Protein AF-A0A8S3XGG9-F1 (afdb_monomer_lite)

Structure (mmCIF, N/CA/C/O backbone):
data_AF-A0A8S3XGG9-F1
#
_entry.id   AF-A0A8S3XGG9-F1
#
loop_
_atom_site.group_PDB
_atom_site.id
_atom_site.type_symbol
_atom_site.label_atom_id
_atom_site.label_alt_id
_atom_site.label_comp_id
_atom_site.label_asym_id
_atom_site.label_entity_id
_atom_site.label_seq_id
_atom_site.pdbx_PDB_ins_code
_atom_site.Cartn_x
_atom_site.Cartn_y
_atom_site.Cartn_z
_atom_site.occupancy
_atom_site.B_iso_or_equiv
_atom_site.auth_seq_id
_atom_site.auth_comp_id
_atom_site.auth_asym_id
_atom_site.auth_atom_id
_atom_site.pdbx_PDB_model_num
ATOM 1 N N . MET A 1 1 ? -15.397 15.079 11.207 1.00 48.12 1 MET A N 1
ATOM 2 C CA . MET A 1 1 ? -15.184 15.446 9.792 1.00 48.12 1 MET A CA 1
ATOM 3 C C . MET A 1 1 ? -15.101 14.182 8.925 1.00 48.12 1 MET A C 1
ATOM 5 O O . MET A 1 1 ? -14.085 13.949 8.301 1.00 48.12 1 MET A O 1
ATOM 9 N N . VAL A 1 2 ? -16.175 13.371 8.927 1.00 51.50 2 VAL A N 1
ATOM 10 C CA . VAL A 1 2 ? -16.544 12.325 7.936 1.00 51.50 2 VAL A CA 1
ATOM 11 C C . VAL A 1 2 ? -18.086 12.237 7.963 1.00 51.50 2 VAL A C 1
ATOM 13 O O . VAL A 1 2 ? -18.676 11.216 8.290 1.00 51.50 2 VAL A O 1
ATOM 16 N N . LYS A 1 3 ? -18.759 13.389 7.817 1.00 55.34 3 LYS A N 1
ATO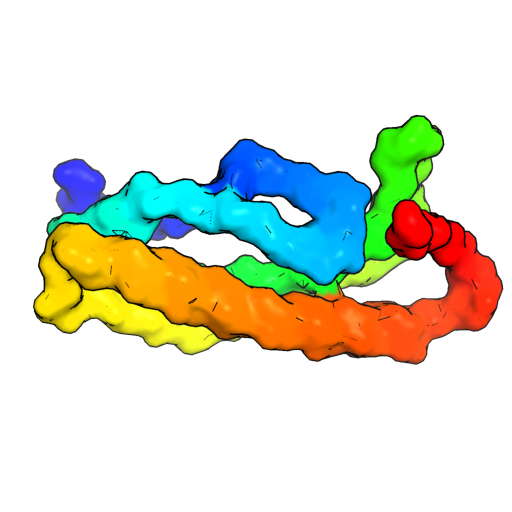M 17 C CA . LYS A 1 3 ? -20.236 13.493 7.879 1.00 55.34 3 LYS A CA 1
ATOM 18 C C . LYS A 1 3 ? -20.890 13.291 6.508 1.00 55.34 3 LYS A C 1
ATOM 20 O O . LYS A 1 3 ? -22.079 13.021 6.423 1.00 55.34 3 LYS A O 1
ATOM 25 N N . GLU A 1 4 ? -20.087 13.366 5.457 1.00 64.38 4 GLU A N 1
ATOM 26 C CA . GLU A 1 4 ? -20.447 13.057 4.082 1.00 64.38 4 GLU A CA 1
ATOM 27 C C . GLU A 1 4 ? -19.690 11.779 3.712 1.00 64.38 4 GLU A C 1
ATOM 29 O O . GLU A 1 4 ? -18.582 11.567 4.207 1.00 64.38 4 GLU A O 1
ATOM 34 N N . LYS A 1 5 ? -20.288 10.888 2.909 1.00 72.50 5 LYS A N 1
ATOM 35 C CA . LYS A 1 5 ? -19.716 9.590 2.487 1.00 72.50 5 LYS A CA 1
ATOM 36 C C . LYS A 1 5 ? -18.521 9.769 1.527 1.00 72.50 5 LYS A C 1
ATOM 38 O O . LYS A 1 5 ? -18.469 9.171 0.452 1.00 72.50 5 LYS A O 1
ATOM 43 N N . THR A 1 6 ? -17.588 10.634 1.894 1.00 83.50 6 THR A N 1
ATOM 44 C CA . THR A 1 6 ? -16.434 11.057 1.118 1.00 83.50 6 THR A CA 1
ATOM 45 C C . THR A 1 6 ? -15.431 9.921 1.043 1.00 83.50 6 THR A C 1
ATOM 47 O O . THR A 1 6 ? -14.992 9.383 2.059 1.00 83.50 6 THR A O 1
ATOM 50 N N . LYS A 1 7 ? -15.054 9.561 -0.183 1.00 85.00 7 LYS A N 1
ATOM 51 C CA . LYS A 1 7 ? -13.986 8.599 -0.450 1.00 85.00 7 LYS A CA 1
ATOM 52 C C . LYS A 1 7 ? -12.671 9.366 -0.505 1.00 85.00 7 LYS A C 1
ATOM 54 O O . LYS A 1 7 ? -12.550 10.309 -1.281 1.00 85.00 7 LYS A O 1
ATOM 59 N N . ILE A 1 8 ? -11.710 8.979 0.325 1.00 90.00 8 ILE A N 1
ATOM 60 C CA . ILE A 1 8 ? -10.406 9.640 0.410 1.00 90.00 8 ILE A CA 1
ATOM 61 C C . ILE A 1 8 ? -9.360 8.727 -0.224 1.00 90.00 8 ILE A C 1
ATOM 63 O O . ILE A 1 8 ? -9.297 7.542 0.098 1.00 90.00 8 ILE A O 1
ATOM 67 N N . TRP A 1 9 ? -8.532 9.291 -1.101 1.00 92.56 9 TRP A N 1
ATOM 68 C CA . TRP A 1 9 ? -7.348 8.629 -1.642 1.00 92.56 9 TRP A CA 1
ATOM 69 C C . TRP A 1 9 ? -6.096 9.246 -1.026 1.00 92.56 9 TRP A C 1
ATOM 71 O O . TRP A 1 9 ? -5.939 10.467 -1.044 1.00 92.56 9 TRP A O 1
ATOM 81 N N . VAL A 1 10 ? -5.201 8.421 -0.482 1.00 93.62 10 VAL A N 1
ATOM 82 C CA . VAL A 1 10 ? -3.968 8.894 0.161 1.00 93.62 10 VAL A CA 1
ATOM 83 C C . VAL A 1 10 ? -2.777 8.081 -0.322 1.00 93.62 10 VAL A C 1
ATOM 85 O O . VAL A 1 10 ? -2.840 6.858 -0.379 1.00 93.62 10 VAL A O 1
ATOM 88 N N . PHE A 1 11 ? -1.669 8.766 -0.604 1.00 93.44 11 PHE A N 1
ATOM 89 C CA . PHE A 1 11 ? -0.360 8.144 -0.792 1.00 93.44 11 PHE A CA 1
ATOM 90 C C . PHE A 1 11 ? 0.413 8.223 0.530 1.00 93.44 11 PHE A C 1
ATOM 92 O O . PHE A 1 11 ? 0.934 9.293 0.861 1.00 93.44 11 PHE A O 1
ATOM 99 N N . PRO A 1 12 ? 0.474 7.134 1.319 1.00 92.44 12 PRO A N 1
ATOM 100 C CA . PRO A 1 12 ? 0.987 7.191 2.687 1.00 92.44 12 PRO A CA 1
ATOM 101 C C . PRO A 1 12 ? 2.492 7.483 2.766 1.00 92.44 12 PRO A C 1
ATOM 103 O O . PRO A 1 12 ? 2.951 7.959 3.797 1.00 92.44 12 PRO A O 1
ATOM 106 N N . GLU A 1 13 ? 3.260 7.283 1.693 1.00 87.56 13 GLU A N 1
ATOM 107 C CA . GLU A 1 13 ? 4.678 7.678 1.614 1.00 87.56 13 GLU A CA 1
ATOM 108 C C . GLU A 1 13 ? 4.879 9.200 1.566 1.00 87.56 13 GLU A C 1
ATOM 110 O O . GLU A 1 13 ? 5.869 9.740 2.059 1.00 87.56 13 GLU A O 1
ATOM 115 N N . GLY A 1 14 ? 3.921 9.924 0.977 1.00 82.00 14 GLY A N 1
ATOM 116 C CA . GLY A 1 14 ? 3.975 11.374 0.791 1.00 82.00 14 GLY A CA 1
ATOM 117 C C . GLY A 1 14 ? 4.919 11.870 -0.312 1.00 82.00 14 GLY A C 1
ATOM 118 O O . GLY A 1 14 ? 4.885 13.058 -0.624 1.00 82.00 14 GLY A O 1
ATOM 119 N N . THR A 1 15 ? 5.725 11.003 -0.921 1.00 80.00 15 THR A N 1
ATOM 120 C CA . THR A 1 15 ? 6.537 11.285 -2.114 1.00 80.00 15 THR A CA 1
ATOM 121 C C . THR A 1 15 ? 6.555 10.053 -3.021 1.00 80.00 15 THR A C 1
ATOM 123 O O . THR A 1 15 ? 6.161 8.967 -2.612 1.00 80.00 15 THR A O 1
ATOM 126 N N . ARG A 1 16 ? 6.966 10.216 -4.284 1.00 79.38 16 ARG A N 1
ATOM 127 C CA . ARG A 1 16 ? 7.189 9.075 -5.184 1.00 79.38 16 ARG A CA 1
ATOM 128 C C . ARG A 1 16 ? 8.549 8.463 -4.880 1.00 79.38 16 ARG A C 1
ATOM 130 O O . ARG A 1 16 ? 9.539 9.202 -4.887 1.00 79.38 16 ARG A O 1
ATOM 137 N N . ASN A 1 17 ? 8.619 7.144 -4.710 1.00 76.06 17 ASN A N 1
ATOM 138 C CA . ASN A 1 17 ? 9.910 6.477 -4.722 1.00 76.06 17 ASN A CA 1
ATOM 139 C C . ASN A 1 17 ? 10.528 6.546 -6.131 1.00 76.06 17 ASN A C 1
ATOM 141 O O . ASN A 1 17 ? 9.938 6.100 -7.115 1.00 76.06 17 ASN A O 1
ATOM 145 N N . LYS A 1 18 ? 11.716 7.151 -6.217 1.00 70.19 18 LYS A N 1
ATOM 146 C CA . LYS A 1 18 ? 12.499 7.288 -7.454 1.00 70.19 18 LYS A CA 1
ATOM 147 C C . LYS A 1 18 ? 13.316 6.034 -7.770 1.00 70.19 18 LYS A C 1
ATOM 149 O O . LYS A 1 18 ? 13.772 5.874 -8.898 1.00 70.19 18 LYS A O 1
ATOM 154 N N . HIS A 1 19 ? 13.482 5.156 -6.786 1.00 65.56 19 HIS A N 1
ATOM 155 C CA . HIS A 1 19 ? 14.209 3.902 -6.889 1.00 65.56 19 HIS A CA 1
ATOM 156 C C . HIS A 1 19 ? 13.197 2.751 -6.849 1.00 65.56 19 HIS A C 1
ATOM 158 O O . HIS A 1 19 ? 12.383 2.659 -5.936 1.00 65.56 19 HIS A O 1
ATOM 164 N N . CYS A 1 20 ? 13.220 1.869 -7.847 1.00 65.75 20 CYS A N 1
ATOM 165 C CA . CYS A 1 20 ? 12.274 0.753 -7.966 1.00 65.75 20 CYS A CA 1
ATOM 166 C C . CYS A 1 20 ? 12.622 -0.411 -7.012 1.00 65.75 20 CYS A C 1
ATOM 168 O O . CYS A 1 20 ? 12.750 -1.548 -7.449 1.00 65.75 20 CYS A O 1
ATOM 170 N N . THR A 1 21 ? 12.845 -0.134 -5.723 1.00 68.38 21 THR A N 1
ATOM 171 C CA . THR A 1 21 ? 13.348 -1.123 -4.751 1.00 68.38 21 THR A CA 1
ATOM 172 C C . THR A 1 21 ? 12.300 -1.550 -3.719 1.00 68.38 21 THR A C 1
ATOM 174 O O . THR A 1 21 ? 12.120 -2.740 -3.483 1.00 68.38 21 THR A O 1
ATOM 177 N N . SER A 1 22 ? 11.595 -0.608 -3.087 1.00 74.25 22 SER A N 1
ATOM 178 C CA . SER A 1 22 ? 10.639 -0.871 -1.995 1.00 74.25 22 SER A CA 1
ATOM 179 C C . SER A 1 22 ? 9.720 0.329 -1.776 1.00 74.25 22 SER A C 1
ATOM 181 O O . SER A 1 22 ? 10.065 1.438 -2.151 1.00 74.25 22 SER A O 1
ATOM 183 N N . PHE A 1 23 ? 8.599 0.164 -1.077 1.00 84.88 23 PHE A N 1
ATOM 184 C CA . PHE A 1 23 ? 7.875 1.312 -0.527 1.00 84.88 23 PHE A CA 1
ATOM 185 C C . PHE A 1 23 ? 8.713 2.055 0.531 1.00 84.88 23 PHE A C 1
ATOM 187 O O . PHE A 1 23 ? 9.391 1.422 1.360 1.00 84.88 23 PHE A O 1
ATOM 194 N N . LEU A 1 24 ? 8.635 3.386 0.526 1.00 87.00 24 LEU A N 1
ATOM 195 C CA . LEU A 1 24 ? 9.116 4.252 1.603 1.00 87.00 24 LEU A CA 1
ATOM 196 C C . LEU A 1 24 ? 8.316 3.998 2.901 1.00 87.00 24 LEU A C 1
ATOM 198 O O . LEU A 1 24 ? 7.271 3.336 2.889 1.00 87.00 24 LEU A O 1
ATOM 202 N N . PRO A 1 25 ? 8.786 4.493 4.060 1.00 90.06 25 PRO A N 1
ATOM 203 C CA . PRO A 1 25 ? 8.009 4.430 5.291 1.00 90.06 25 PRO A CA 1
ATOM 204 C C . PRO A 1 25 ? 6.654 5.136 5.148 1.00 90.06 25 PRO A C 1
ATOM 206 O O . PRO A 1 25 ? 6.558 6.237 4.607 1.00 90.06 25 PRO A O 1
ATOM 209 N N . PHE A 1 26 ? 5.597 4.506 5.660 1.00 95.12 26 PHE A N 1
ATOM 210 C CA . PHE A 1 26 ? 4.244 5.055 5.606 1.00 95.12 26 PHE A CA 1
ATOM 211 C C . PHE A 1 26 ? 4.002 6.032 6.757 1.00 95.12 26 PHE A C 1
ATOM 213 O O . PHE A 1 26 ? 4.250 5.731 7.925 1.00 95.12 26 PHE A O 1
ATOM 220 N N . LYS A 1 27 ? 3.457 7.205 6.435 1.00 94.62 27 LYS A N 1
ATOM 221 C CA . LYS A 1 27 ? 3.000 8.187 7.419 1.00 94.62 27 LYS A CA 1
ATOM 222 C C . LYS A 1 27 ? 1.711 7.698 8.085 1.00 94.62 27 LYS A C 1
ATOM 224 O O . LYS A 1 27 ? 0.750 7.329 7.415 1.00 94.62 27 LYS A O 1
ATOM 229 N N . LYS A 1 28 ? 1.655 7.796 9.417 1.00 95.19 28 LYS A N 1
ATOM 230 C CA . LYS A 1 28 ? 0.539 7.302 10.250 1.00 95.19 28 LYS A CA 1
ATOM 231 C C . LYS A 1 28 ? -0.767 8.109 10.120 1.00 95.19 28 LYS A C 1
ATOM 233 O O . LYS A 1 28 ? -1.830 7.621 10.483 1.00 95.19 28 LYS A O 1
ATOM 238 N N . GLY A 1 29 ? -0.719 9.336 9.589 1.00 94.38 29 GLY A N 1
ATOM 239 C CA . GLY A 1 29 ? -1.865 10.262 9.563 1.00 94.38 29 GLY A CA 1
ATOM 240 C C . GLY A 1 29 ? -3.123 9.709 8.879 1.00 94.38 29 GLY A C 1
ATOM 241 O O . GLY A 1 29 ? -4.220 9.852 9.410 1.00 94.38 29 GLY A O 1
ATOM 242 N N . ALA A 1 30 ? -2.972 9.020 7.745 1.00 93.56 30 ALA A N 1
ATOM 243 C CA . ALA A 1 30 ? -4.099 8.405 7.038 1.00 93.56 30 ALA A CA 1
ATOM 244 C C . ALA A 1 30 ? -4.761 7.282 7.855 1.00 93.56 30 ALA A C 1
ATOM 246 O O . ALA A 1 30 ? -5.984 7.174 7.896 1.00 93.56 30 ALA A O 1
ATOM 247 N N . PHE A 1 31 ? -3.949 6.485 8.548 1.00 96.75 31 PHE A N 1
ATOM 248 C CA . PHE A 1 31 ? -4.399 5.364 9.371 1.00 96.75 31 PHE A CA 1
ATOM 249 C C . PHE A 1 31 ? -5.088 5.841 10.653 1.00 96.75 31 PHE A C 1
ATOM 251 O O . PHE A 1 31 ? -6.128 5.298 11.017 1.00 96.75 31 PHE A O 1
ATOM 258 N N . ASN A 1 32 ? -4.588 6.923 11.264 1.00 96.50 32 ASN A N 1
ATOM 259 C CA . ASN A 1 32 ? -5.282 7.624 12.350 1.00 96.50 32 ASN A CA 1
ATOM 260 C C . ASN A 1 32 ? -6.697 8.043 11.931 1.00 96.50 32 ASN A C 1
ATOM 262 O O . ASN A 1 32 ? -7.653 7.803 12.663 1.00 96.50 32 ASN A O 1
ATOM 266 N N . MET A 1 33 ? -6.848 8.637 10.740 1.00 94.75 33 MET A N 1
ATOM 267 C CA . MET A 1 33 ? -8.165 9.037 10.234 1.00 94.75 33 MET A CA 1
ATOM 268 C C . MET A 1 33 ? -9.075 7.833 9.977 1.00 94.75 33 MET A C 1
ATOM 270 O O . MET A 1 33 ? -10.252 7.884 10.326 1.00 94.75 33 MET A O 1
ATOM 274 N N . ALA A 1 34 ? -8.542 6.753 9.398 1.00 95.25 34 ALA A N 1
ATOM 275 C CA . ALA A 1 34 ? -9.312 5.542 9.124 1.00 95.25 34 ALA A CA 1
ATOM 276 C C . ALA A 1 34 ? -9.837 4.886 10.412 1.00 95.25 34 ALA A C 1
ATOM 278 O O . ALA A 1 34 ? -11.007 4.506 10.465 1.00 95.25 34 ALA A O 1
ATOM 279 N N . ILE A 1 35 ? -9.008 4.817 11.461 1.00 96.81 35 ILE A N 1
ATOM 280 C CA . ILE A 1 35 ? -9.402 4.318 12.786 1.00 96.81 35 ILE A CA 1
ATOM 281 C C . ILE A 1 35 ? -10.397 5.271 13.453 1.00 96.81 35 ILE A C 1
ATOM 283 O O . ILE A 1 35 ? -11.450 4.827 13.900 1.00 96.81 35 ILE A O 1
ATOM 287 N N . ALA A 1 36 ? -10.140 6.581 13.473 1.00 94.31 36 ALA A N 1
ATOM 288 C CA . ALA A 1 36 ? -11.058 7.550 14.080 1.00 94.31 36 ALA A CA 1
ATOM 289 C C . ALA A 1 36 ? -12.452 7.536 13.424 1.00 94.31 36 ALA A C 1
ATOM 291 O O . ALA A 1 36 ? -13.462 7.739 14.094 1.00 94.31 36 ALA A O 1
ATOM 292 N N . ALA A 1 37 ? -12.509 7.281 12.116 1.00 93.12 37 ALA A N 1
ATOM 293 C CA . ALA A 1 37 ? -13.752 7.157 11.365 1.00 93.12 37 ALA A CA 1
ATOM 294 C C . ALA A 1 37 ? -14.326 5.728 11.343 1.00 93.12 37 ALA A C 1
ATOM 296 O O . ALA A 1 37 ? -15.437 5.542 10.851 1.00 93.1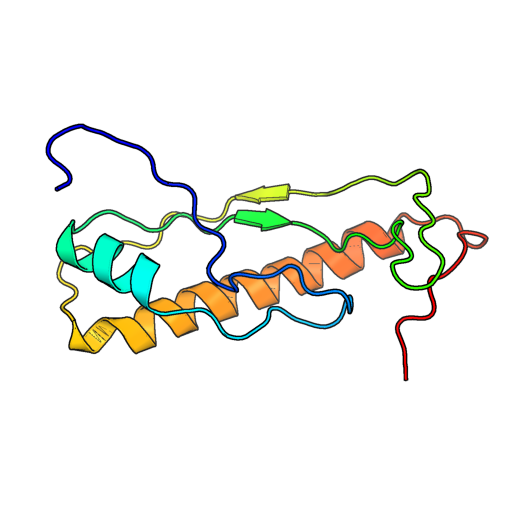2 37 ALA A O 1
ATOM 297 N N . GLN A 1 38 ? -13.591 4.733 11.857 1.00 94.94 38 GLN A N 1
ATOM 298 C CA . GLN A 1 38 ? -13.942 3.306 11.823 1.00 94.94 38 GLN A CA 1
ATOM 299 C C . GLN A 1 38 ? -14.301 2.814 10.405 1.00 94.94 38 GLN A C 1
ATOM 301 O O . GLN A 1 38 ? -15.214 2.006 10.215 1.00 94.94 38 GLN A O 1
ATOM 306 N N . VAL A 1 39 ? -13.585 3.321 9.394 1.00 94.81 39 VAL A N 1
ATOM 307 C CA . VAL A 1 39 ? -13.746 2.942 7.980 1.00 94.81 39 VAL A CA 1
ATOM 308 C C . VAL A 1 39 ? -12.594 2.048 7.520 1.00 94.81 39 VAL A C 1
ATOM 310 O O . VAL A 1 39 ? -11.453 2.265 7.939 1.00 94.81 39 VAL A O 1
ATOM 313 N N . PRO A 1 40 ? -12.851 1.041 6.667 1.00 96.56 40 PRO A N 1
ATOM 314 C CA . PRO A 1 40 ? -11.807 0.139 6.203 1.00 96.56 40 PRO A CA 1
ATOM 315 C C . PRO A 1 40 ? -10.795 0.856 5.302 1.00 96.56 40 PRO A C 1
ATOM 317 O O . PRO A 1 40 ? -11.138 1.777 4.559 1.00 96.56 40 PRO A O 1
ATO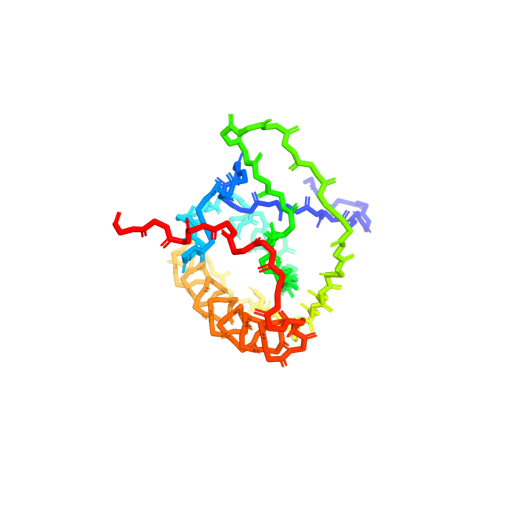M 320 N N . VAL A 1 41 ? -9.551 0.382 5.330 1.00 97.56 41 VAL A N 1
ATOM 321 C CA . VAL A 1 41 ? -8.489 0.816 4.414 1.00 97.56 41 VAL A CA 1
ATOM 322 C C . VAL A 1 41 ? -8.444 -0.148 3.235 1.00 97.56 41 VAL A C 1
ATOM 324 O O . VAL A 1 41 ? -8.359 -1.353 3.444 1.00 97.56 41 VAL A O 1
ATOM 327 N N . ILE A 1 42 ? -8.476 0.363 2.004 1.00 97.62 42 ILE A N 1
ATOM 328 C CA . ILE A 1 42 ? -8.327 -0.446 0.786 1.00 97.62 42 ILE A CA 1
ATOM 329 C C . ILE A 1 42 ? -6.928 -0.184 0.215 1.00 97.62 42 ILE A C 1
ATOM 331 O O . ILE A 1 42 ? -6.691 0.914 -0.296 1.00 97.62 42 ILE A O 1
ATOM 335 N N . PRO A 1 43 ? -5.983 -1.135 0.317 1.00 97.50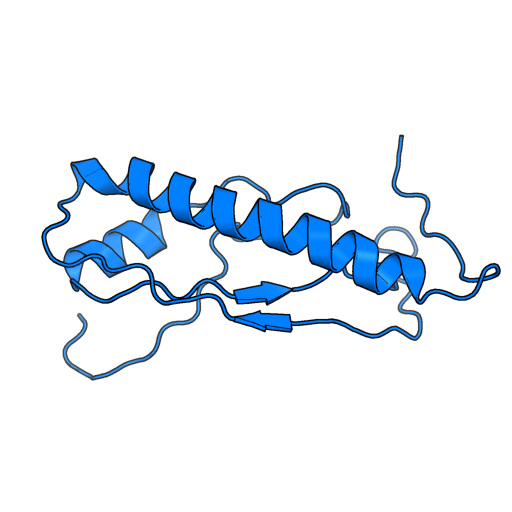 43 PRO A N 1
ATOM 336 C CA . PRO A 1 43 ? -4.660 -0.969 -0.271 1.00 97.50 43 PRO A CA 1
ATOM 337 C C . PRO A 1 43 ? -4.732 -1.063 -1.798 1.00 97.50 43 PRO A C 1
ATOM 339 O O . PRO A 1 43 ? -5.329 -1.993 -2.337 1.00 97.50 43 PRO A O 1
ATOM 342 N N . VAL A 1 44 ? -4.086 -0.128 -2.496 1.00 96.88 44 VAL A N 1
ATOM 343 C CA . VAL A 1 44 ? -3.940 -0.161 -3.958 1.00 96.88 44 VAL A CA 1
ATOM 344 C C . VAL A 1 44 ? -2.463 -0.099 -4.310 1.00 96.88 44 VAL A C 1
ATOM 346 O O . VAL A 1 44 ? -1.761 0.838 -3.925 1.00 96.88 44 VAL A O 1
ATOM 349 N N . VAL A 1 45 ? -1.994 -1.118 -5.019 1.00 95.56 45 VAL A N 1
ATOM 350 C CA . VAL A 1 45 ? -0.587 -1.345 -5.346 1.00 95.56 45 VAL A CA 1
ATOM 351 C C . VAL A 1 45 ? -0.384 -1.100 -6.834 1.00 95.56 45 VAL A C 1
ATOM 353 O O . VAL A 1 45 ? -1.121 -1.626 -7.662 1.00 95.56 45 VAL A O 1
ATOM 356 N N . PHE A 1 46 ? 0.617 -0.294 -7.166 1.00 93.50 46 PHE A N 1
ATOM 357 C CA . PHE A 1 46 ? 1.027 -0.019 -8.540 1.00 93.50 46 PHE A CA 1
ATOM 358 C C . PHE A 1 46 ? 2.345 -0.739 -8.793 1.00 93.50 46 PHE A C 1
ATOM 360 O O . PHE A 1 46 ? 3.237 -0.670 -7.946 1.00 93.50 46 PHE A O 1
ATOM 367 N N . SER A 1 47 ? 2.495 -1.382 -9.948 1.00 91.69 47 SER A N 1
ATOM 368 C CA . SER A 1 47 ? 3.780 -1.928 -10.382 1.00 91.69 47 SER A CA 1
ATOM 369 C C . SER A 1 47 ? 4.847 -0.823 -10.500 1.00 91.69 47 SER A C 1
ATOM 371 O O . SER A 1 47 ? 4.511 0.363 -10.615 1.00 91.69 47 SER A O 1
ATOM 373 N N . PRO A 1 48 ? 6.147 -1.169 -10.507 1.00 87.75 48 PRO A N 1
ATOM 374 C CA . PRO A 1 48 ? 7.205 -0.194 -10.742 1.00 87.75 48 PRO A CA 1
ATOM 375 C C . PRO A 1 48 ? 7.022 0.577 -12.050 1.00 87.75 48 PRO A C 1
ATOM 377 O O . PRO A 1 48 ? 6.663 0.013 -13.084 1.00 87.75 48 PRO A O 1
ATOM 380 N N . TYR A 1 49 ? 7.385 1.857 -12.027 1.00 87.56 49 TYR A N 1
ATOM 381 C CA . TYR A 1 49 ? 7.450 2.710 -13.214 1.00 87.56 49 TYR A CA 1
ATOM 382 C C . TYR A 1 49 ? 8.782 2.509 -13.951 1.00 87.56 49 TYR A C 1
ATOM 384 O O . TYR A 1 49 ? 9.548 3.454 -14.135 1.00 87.56 49 TYR A O 1
ATOM 392 N N . TYR A 1 50 ? 9.081 1.270 -14.351 1.00 85.56 50 TYR A N 1
ATOM 393 C CA . TYR A 1 50 ? 10.371 0.876 -14.941 1.00 85.56 50 TYR A CA 1
ATOM 394 C C . TYR A 1 50 ? 10.750 1.693 -16.195 1.00 85.56 50 TYR A C 1
ATOM 396 O O . TYR A 1 50 ? 11.926 1.874 -16.507 1.00 85.56 50 TYR A O 1
ATOM 404 N N . PHE A 1 51 ? 9.747 2.221 -16.899 1.00 87.06 51 PHE A N 1
ATOM 405 C CA . PHE A 1 51 ? 9.882 3.010 -18.121 1.00 87.06 51 PHE A CA 1
ATOM 406 C C . PHE A 1 51 ? 10.212 4.495 -17.883 1.00 87.06 51 PHE A C 1
ATOM 408 O O . PHE A 1 51 ? 10.422 5.231 -18.850 1.00 87.06 51 PHE A O 1
ATOM 415 N N . ILE A 1 52 ? 10.266 4.952 -16.627 1.00 86.88 52 ILE A N 1
ATOM 416 C CA . ILE A 1 52 ? 10.637 6.329 -16.277 1.00 86.88 52 ILE A CA 1
ATOM 417 C C . ILE A 1 52 ? 12.085 6.360 -15.793 1.00 86.88 52 ILE A C 1
ATOM 419 O O . ILE A 1 52 ? 12.430 5.772 -14.769 1.00 86.88 52 ILE A O 1
ATOM 423 N N . ASN A 1 53 ? 12.931 7.111 -16.495 1.00 84.19 53 ASN A N 1
ATOM 424 C CA . ASN A 1 53 ? 14.273 7.439 -16.031 1.00 84.19 53 ASN A CA 1
ATOM 425 C C . ASN A 1 53 ? 14.275 8.853 -15.432 1.00 84.19 53 ASN A C 1
ATOM 427 O O . ASN A 1 53 ? 14.284 9.844 -16.164 1.00 84.19 53 ASN A O 1
ATOM 431 N N . TYR A 1 54 ? 14.283 8.940 -14.100 1.00 81.81 54 TYR A N 1
ATOM 432 C CA . TYR A 1 54 ? 14.245 10.218 -13.383 1.00 81.81 54 TYR A CA 1
ATOM 433 C C . TYR A 1 54 ? 15.519 11.059 -13.541 1.00 81.81 54 TYR A C 1
ATOM 435 O O . TYR A 1 54 ? 15.426 12.282 -13.518 1.00 81.81 54 TYR A O 1
ATOM 443 N N . GLU A 1 55 ? 16.689 10.440 -13.713 1.00 83.56 55 GLU A N 1
ATOM 444 C CA . GLU A 1 55 ? 17.964 11.160 -13.859 1.00 83.56 55 GLU A CA 1
ATOM 445 C C . GLU A 1 55 ? 18.074 11.836 -15.224 1.00 83.56 55 GLU A C 1
ATOM 447 O O . GLU A 1 55 ? 18.506 12.980 -15.335 1.00 83.56 55 GLU A O 1
ATOM 452 N N . LYS A 1 56 ? 17.645 11.129 -16.272 1.00 86.38 56 LYS A N 1
ATOM 453 C CA . LYS A 1 56 ? 17.708 11.607 -17.658 1.00 86.38 56 LYS A CA 1
ATOM 454 C C . LYS A 1 56 ? 16.440 12.330 -18.104 1.00 86.38 56 LYS A C 1
ATOM 456 O O . LYS A 1 56 ? 16.388 12.801 -19.233 1.00 86.38 56 LYS A O 1
ATOM 461 N N . SER A 1 57 ? 15.419 12.399 -17.247 1.00 87.31 57 SER A N 1
ATOM 462 C CA . SER A 1 57 ? 14.092 12.935 -17.583 1.00 87.31 57 SER A CA 1
ATOM 463 C C . SER A 1 57 ? 13.477 12.284 -18.834 1.00 87.31 57 SER A C 1
ATOM 465 O O . SER A 1 57 ? 12.824 12.948 -19.635 1.00 87.31 57 SER A O 1
ATOM 467 N N . ILE A 1 58 ? 13.691 10.974 -19.008 1.00 88.25 58 ILE A N 1
ATOM 468 C CA . ILE A 1 58 ? 13.167 10.201 -20.145 1.00 88.25 58 ILE A CA 1
ATOM 469 C C . ILE A 1 58 ? 11.930 9.424 -19.701 1.00 88.25 58 ILE A C 1
ATOM 471 O O . ILE A 1 58 ? 11.936 8.763 -18.660 1.00 88.25 58 ILE A O 1
ATOM 475 N N . PHE A 1 59 ? 10.892 9.466 -20.532 1.00 89.56 59 PHE A N 1
ATOM 476 C CA . PHE A 1 59 ? 9.663 8.701 -20.367 1.00 89.56 59 PHE A CA 1
ATOM 477 C C . PHE A 1 59 ? 9.485 7.772 -21.570 1.00 89.56 59 PHE A C 1
ATOM 479 O O . PHE A 1 59 ? 9.151 8.219 -22.667 1.00 89.56 59 PHE A O 1
ATOM 486 N N . ASN A 1 60 ? 9.742 6.481 -21.373 1.00 87.56 60 ASN A N 1
ATOM 487 C CA . ASN A 1 60 ? 9.588 5.472 -22.416 1.00 87.56 60 ASN A CA 1
ATOM 488 C C . ASN A 1 60 ? 8.155 4.930 -22.457 1.00 87.56 60 ASN A C 1
ATOM 490 O O . ASN A 1 60 ? 7.374 5.087 -21.517 1.00 87.56 60 ASN A O 1
ATOM 494 N N . LYS A 1 61 ? 7.820 4.219 -23.537 1.00 87.06 61 LYS A N 1
ATOM 495 C CA . LYS A 1 61 ? 6.608 3.398 -23.574 1.00 87.06 61 LYS A CA 1
ATOM 496 C C . LYS A 1 61 ? 6.716 2.293 -22.519 1.00 87.06 61 LYS A C 1
ATOM 498 O O . LYS A 1 61 ? 7.736 1.606 -22.425 1.00 87.06 61 LYS A O 1
ATOM 503 N N . GLY A 1 62 ? 5.644 2.101 -21.767 1.00 87.12 62 GLY A N 1
ATOM 504 C CA . GLY A 1 62 ? 5.523 1.030 -20.791 1.00 87.12 62 GLY A CA 1
ATOM 505 C C . GLY A 1 62 ? 4.069 0.781 -20.424 1.00 87.12 62 GLY A C 1
ATOM 506 O O . GLY A 1 62 ? 3.170 1.474 -20.904 1.00 87.12 62 GLY A O 1
ATOM 507 N N . HIS A 1 63 ? 3.851 -0.229 -19.595 1.00 88.81 63 HIS A N 1
ATOM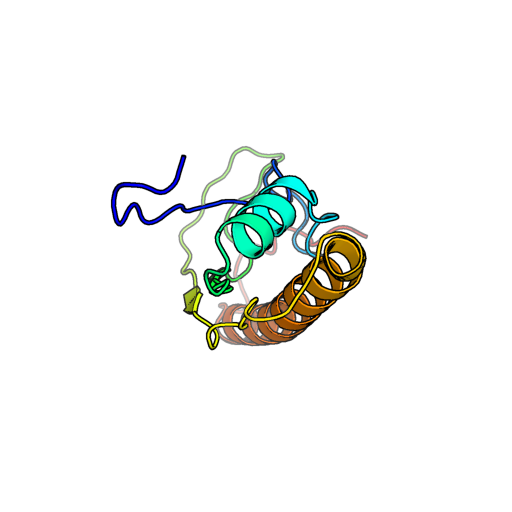 508 C CA . HIS A 1 63 ? 2.553 -0.543 -19.014 1.00 88.81 63 HIS A CA 1
ATOM 509 C C . HIS A 1 63 ? 2.680 -0.578 -17.488 1.00 88.81 63 HIS A C 1
ATOM 511 O O . HIS A 1 63 ? 3.771 -0.764 -16.952 1.00 88.81 63 HIS A O 1
ATOM 517 N N . ILE A 1 64 ? 1.568 -0.351 -16.793 1.00 91.25 64 ILE A N 1
ATOM 518 C CA . ILE A 1 64 ? 1.481 -0.434 -15.334 1.00 91.25 64 ILE A CA 1
ATOM 519 C C . ILE A 1 64 ? 0.401 -1.450 -15.003 1.00 91.25 64 ILE A C 1
ATOM 521 O O . ILE A 1 64 ? -0.694 -1.382 -15.563 1.00 91.25 64 ILE A O 1
ATOM 525 N N . VAL A 1 65 ? 0.697 -2.335 -14.059 1.00 93.81 65 VAL A N 1
ATOM 526 C CA . VAL A 1 65 ? -0.302 -3.197 -13.429 1.00 93.81 65 VAL A CA 1
ATOM 527 C C . VAL A 1 65 ? -0.730 -2.545 -12.120 1.00 93.81 65 VAL A C 1
ATOM 529 O O . VAL A 1 65 ? 0.105 -2.090 -11.335 1.00 93.81 65 VAL A O 1
ATOM 532 N N . ILE A 1 66 ? -2.040 -2.447 -11.905 1.00 95.81 66 ILE A N 1
ATOM 533 C CA . ILE A 1 66 ? -2.628 -1.879 -10.691 1.00 95.81 66 ILE A CA 1
ATOM 534 C C . ILE A 1 66 ? -3.461 -2.967 -10.032 1.00 95.81 66 ILE A C 1
ATOM 536 O O . ILE A 1 66 ? -4.374 -3.504 -10.658 1.00 95.81 66 ILE A O 1
ATOM 540 N N . GLN A 1 67 ? -3.181 -3.252 -8.764 1.00 97.19 67 GLN A N 1
ATOM 541 C CA . GLN A 1 67 ? -3.923 -4.235 -7.992 1.00 97.19 67 GLN A CA 1
ATOM 542 C C . GLN A 1 67 ? -4.549 -3.611 -6.746 1.00 97.19 67 GLN A C 1
ATOM 544 O O . GLN A 1 67 ? -3.861 -3.063 -5.884 1.00 97.19 67 GLN A O 1
ATOM 549 N N . CYS A 1 68 ? -5.873 -3.719 -6.647 1.00 97.25 68 CYS A N 1
ATOM 550 C CA . CYS A 1 68 ? -6.626 -3.397 -5.440 1.00 97.25 68 CYS A CA 1
ATOM 551 C C . CYS A 1 68 ? -6.698 -4.639 -4.549 1.00 97.25 68 CYS A C 1
ATOM 553 O O . CYS A 1 68 ? -7.077 -5.710 -5.021 1.00 97.25 68 CYS A O 1
ATOM 555 N N . LEU A 1 69 ? -6.345 -4.493 -3.274 1.00 97.69 69 LEU A N 1
ATOM 556 C CA . LEU A 1 69 ? -6.411 -5.570 -2.288 1.00 97.69 69 LEU A CA 1
ATOM 557 C C . LEU A 1 69 ? -7.704 -5.515 -1.484 1.00 97.69 69 LEU A C 1
ATOM 559 O O . LEU A 1 69 ? -8.408 -4.501 -1.465 1.00 97.69 69 LEU A O 1
ATOM 563 N N . ASP A 1 70 ? -7.976 -6.609 -0.777 1.00 97.75 70 ASP A N 1
ATOM 564 C CA . ASP A 1 70 ? -9.132 -6.698 0.102 1.00 97.75 70 ASP A CA 1
ATOM 565 C C . ASP A 1 70 ? -9.131 -5.585 1.162 1.00 97.75 70 ASP A C 1
ATOM 567 O O . ASP A 1 70 ? -8.072 -5.245 1.713 1.00 97.75 70 ASP A O 1
ATOM 571 N N . PRO A 1 71 ? -10.314 -5.039 1.500 1.00 97.56 71 PRO A N 1
ATOM 572 C CA . PRO A 1 71 ? -10.441 -4.054 2.560 1.00 97.56 71 PRO A CA 1
ATOM 573 C C . PRO A 1 71 ? -9.916 -4.590 3.897 1.00 97.56 71 PRO A C 1
ATOM 575 O O . PRO A 1 71 ? -10.295 -5.668 4.354 1.00 97.56 71 PRO A O 1
ATOM 578 N N . ILE A 1 72 ? -9.085 -3.797 4.567 1.00 97.75 72 ILE A N 1
ATOM 579 C CA . ILE A 1 72 ? -8.584 -4.075 5.911 1.00 97.75 72 ILE A CA 1
ATOM 580 C C . ILE A 1 72 ? -9.495 -3.342 6.904 1.00 97.75 72 ILE A C 1
ATOM 582 O O . ILE A 1 72 ? -9.536 -2.105 6.892 1.00 97.75 72 ILE A O 1
ATOM 586 N N . PRO A 1 73 ? -10.265 -4.066 7.736 1.00 97.44 73 PRO A N 1
ATOM 587 C CA . PRO A 1 73 ? -11.213 -3.451 8.653 1.00 97.44 73 PRO A CA 1
ATOM 588 C C . PRO A 1 73 ? -10.491 -2.709 9.781 1.00 97.44 73 PRO A C 1
ATOM 590 O O . PRO A 1 73 ? -9.496 -3.183 10.320 1.00 97.44 73 PRO A O 1
ATOM 593 N N . THR A 1 74 ? -11.041 -1.561 10.173 1.00 97.62 74 THR A N 1
ATOM 594 C CA . THR A 1 74 ? -10.590 -0.774 11.336 1.00 97.62 74 THR A CA 1
ATOM 595 C C . THR A 1 74 ? -11.584 -0.814 12.496 1.00 97.62 74 THR A C 1
ATOM 597 O O . THR A 1 74 ? -11.343 -0.223 13.545 1.00 97.62 74 THR A O 1
ATOM 600 N N . LYS A 1 75 ? -12.710 -1.518 12.318 1.00 97.06 75 LYS A N 1
ATOM 601 C CA . LYS A 1 75 ? -13.776 -1.623 13.313 1.00 97.06 75 LYS A CA 1
ATOM 602 C C . LYS A 1 75 ? -13.243 -2.259 14.598 1.00 97.06 75 LYS A C 1
ATOM 604 O O . LYS A 1 75 ? -12.765 -3.388 14.568 1.00 97.06 75 LYS A O 1
ATOM 609 N N . GLY A 1 76 ? -13.376 -1.548 15.713 1.00 97.00 76 GLY A N 1
ATOM 610 C CA . GLY A 1 76 ? -12.904 -1.980 17.030 1.00 97.00 76 GLY A CA 1
ATOM 611 C C . GLY A 1 76 ? -11.429 -1.685 17.313 1.00 97.00 76 GLY A C 1
ATOM 612 O O . GLY A 1 76 ? -10.996 -1.924 18.435 1.00 97.00 76 GLY A O 1
ATOM 613 N N . LEU A 1 77 ? -10.676 -1.146 16.346 1.00 97.50 77 LEU A N 1
ATOM 614 C CA . LEU A 1 77 ? -9.315 -0.663 16.588 1.00 97.50 77 LEU A CA 1
ATOM 615 C C . LEU A 1 77 ? -9.341 0.693 17.297 1.00 97.50 77 LEU A C 1
ATOM 617 O O . LEU A 1 77 ? -10.248 1.504 17.072 1.00 97.50 77 LEU A O 1
ATOM 621 N N . ASN A 1 78 ? -8.317 0.949 18.103 1.00 97.00 78 ASN A N 1
ATOM 622 C CA . ASN A 1 78 ? -8.080 2.228 18.769 1.00 97.00 78 ASN A CA 1
ATOM 623 C C . ASN A 1 78 ? -6.758 2.868 18.291 1.00 97.00 78 ASN A C 1
ATOM 625 O O . ASN A 1 78 ? -6.088 2.356 17.395 1.00 97.00 78 ASN A O 1
ATOM 629 N N . LEU A 1 79 ? -6.399 4.037 18.831 1.00 94.50 79 LEU A N 1
ATOM 630 C CA . LEU A 1 79 ? -5.217 4.781 18.373 1.00 94.50 79 LEU A CA 1
ATOM 631 C C . LEU A 1 79 ? -3.884 4.072 18.674 1.00 94.50 79 LEU A C 1
ATOM 633 O O . LEU A 1 79 ? -2.908 4.311 17.962 1.00 94.50 79 LEU A O 1
ATOM 637 N N . ASP A 1 80 ? -3.847 3.161 19.643 1.00 97.00 80 ASP A N 1
ATOM 638 C CA . ASP A 1 80 ? -2.657 2.359 19.942 1.00 97.00 80 ASP A CA 1
ATOM 639 C C . ASP A 1 80 ? -2.412 1.297 18.850 1.00 97.00 80 ASP A C 1
ATOM 641 O O . ASP A 1 80 ? -1.276 0.887 18.606 1.00 97.00 80 ASP A O 1
ATOM 645 N N . ASP A 1 81 ? -3.453 0.920 18.096 1.00 97.62 81 ASP A N 1
ATOM 646 C CA . ASP A 1 81 ? -3.362 -0.031 16.981 1.00 97.62 81 ASP A CA 1
ATOM 647 C C . ASP A 1 81 ? -2.835 0.597 15.678 1.00 97.62 81 ASP A C 1
ATOM 649 O O . ASP A 1 81 ? -2.577 -0.114 14.702 1.00 97.62 81 ASP A O 1
ATOM 653 N N . VAL A 1 82 ? -2.665 1.923 15.621 1.00 97.62 82 VAL A N 1
ATOM 654 C CA . VAL A 1 82 ? -2.318 2.653 14.385 1.00 97.62 82 VAL A CA 1
ATOM 655 C C . VAL A 1 82 ? -1.012 2.154 13.782 1.00 97.62 82 VAL A C 1
ATOM 657 O O . VAL A 1 82 ? -0.905 2.003 12.562 1.00 97.62 82 VAL A O 1
ATOM 660 N N . GLU A 1 83 ? -0.007 1.894 14.615 1.00 96.94 83 GLU A N 1
ATOM 661 C CA . GLU A 1 83 ? 1.282 1.389 14.146 1.00 96.94 83 GLU A CA 1
ATOM 662 C C . GLU A 1 83 ? 1.156 -0.010 13.547 1.00 96.94 83 GLU A C 1
ATOM 664 O O . GLU A 1 83 ? 1.632 -0.253 12.437 1.00 96.94 83 GLU A O 1
ATOM 669 N N . LYS A 1 84 ? 0.431 -0.893 14.237 1.00 97.19 84 LYS A N 1
ATOM 670 C CA . LYS A 1 84 ? 0.160 -2.251 13.771 1.00 97.19 84 LYS A CA 1
ATOM 671 C C . LYS A 1 84 ? -0.590 -2.240 12.441 1.00 97.19 84 LYS A C 1
ATOM 673 O O . LYS A 1 84 ? -0.172 -2.926 11.511 1.00 97.19 84 LYS A O 1
ATOM 678 N N . LEU A 1 85 ? -1.641 -1.427 12.320 1.00 97.88 85 LEU A N 1
ATOM 679 C CA . LEU A 1 85 ? -2.400 -1.273 11.078 1.00 97.88 85 LEU A CA 1
ATOM 680 C C . LEU A 1 85 ? -1.514 -0.743 9.941 1.00 97.88 85 LEU A C 1
ATOM 682 O O . LEU A 1 85 ? -1.555 -1.269 8.831 1.00 97.88 85 LEU A O 1
ATOM 686 N N . THR A 1 86 ? -0.693 0.274 10.220 1.00 97.56 86 THR A N 1
ATOM 687 C CA . THR A 1 86 ? 0.220 0.873 9.233 1.00 97.56 86 THR A CA 1
ATOM 688 C C . THR A 1 86 ? 1.203 -0.168 8.696 1.00 97.56 86 THR A C 1
ATOM 690 O O . THR A 1 86 ? 1.362 -0.296 7.480 1.00 97.56 86 THR A O 1
ATOM 693 N N . ASN A 1 87 ? 1.828 -0.937 9.592 1.00 96.25 87 ASN A N 1
ATOM 694 C CA . ASN A 1 87 ? 2.795 -1.970 9.228 1.00 96.25 87 ASN A CA 1
ATOM 695 C C . ASN A 1 87 ? 2.124 -3.117 8.469 1.00 96.25 87 ASN A C 1
ATOM 697 O O . ASN A 1 87 ? 2.604 -3.487 7.402 1.00 96.25 87 ASN A O 1
ATOM 701 N N . GLN A 1 88 ? 0.964 -3.590 8.933 1.00 96.88 88 GLN A N 1
ATOM 702 C CA . GLN A 1 88 ? 0.185 -4.628 8.254 1.00 96.88 88 GLN A CA 1
ATOM 703 C C . GLN A 1 88 ? -0.175 -4.229 6.815 1.00 96.88 88 GLN A C 1
ATOM 705 O O . GLN A 1 88 ? -0.038 -5.030 5.889 1.00 96.88 88 GLN A O 1
ATOM 710 N N . VAL A 1 89 ? -0.650 -2.996 6.613 1.00 97.56 89 VAL A N 1
ATOM 711 C CA . VAL A 1 89 ? -0.992 -2.489 5.276 1.00 97.56 89 VAL A CA 1
ATOM 712 C C . VAL A 1 89 ? 0.263 -2.411 4.409 1.00 97.56 89 VAL A C 1
ATOM 714 O O . VAL A 1 89 ? 0.253 -2.894 3.277 1.00 97.56 89 VAL A O 1
ATOM 717 N N . ARG A 1 90 ? 1.356 -1.851 4.942 1.00 95.69 90 ARG A N 1
ATOM 718 C CA . ARG A 1 90 ? 2.622 -1.724 4.214 1.00 95.69 90 ARG A CA 1
ATOM 719 C C . ARG A 1 90 ? 3.186 -3.084 3.809 1.00 95.69 90 ARG A C 1
ATOM 721 O O . ARG A 1 90 ? 3.578 -3.243 2.660 1.00 95.69 90 ARG A O 1
ATOM 728 N N . GLU A 1 91 ? 3.214 -4.059 4.710 1.00 95.44 91 GLU A N 1
ATOM 729 C CA . GLU A 1 91 ? 3.717 -5.410 4.436 1.00 95.44 91 GLU A CA 1
ATOM 730 C C . GLU A 1 91 ? 2.918 -6.096 3.329 1.00 95.44 91 GLU A C 1
ATOM 732 O O . GLU A 1 91 ? 3.510 -6.595 2.373 1.00 95.44 91 GLU A O 1
ATOM 737 N N . LYS A 1 92 ? 1.580 -6.037 3.391 1.00 96.00 92 LYS A N 1
ATOM 738 C CA . LYS A 1 92 ? 0.721 -6.558 2.318 1.00 96.00 92 LYS A CA 1
ATOM 739 C C . LYS A 1 92 ? 1.022 -5.900 0.973 1.00 96.00 92 LYS A C 1
ATOM 741 O O . LYS A 1 92 ? 1.142 -6.595 -0.033 1.00 96.00 92 LYS A O 1
ATOM 746 N N . MET A 1 93 ? 1.169 -4.575 0.958 1.00 96.31 93 MET A N 1
ATOM 747 C CA . MET A 1 93 ? 1.497 -3.842 -0.264 1.00 96.31 93 MET A CA 1
ATOM 748 C C . MET A 1 93 ? 2.885 -4.212 -0.798 1.00 96.31 93 MET A C 1
ATOM 750 O O . MET A 1 93 ? 3.023 -4.407 -2.001 1.00 96.31 93 MET A O 1
ATOM 754 N N . VAL A 1 94 ? 3.896 -4.351 0.068 1.00 93.75 94 VAL A N 1
ATOM 755 C CA . VAL A 1 94 ? 5.263 -4.758 -0.312 1.00 93.75 94 VAL A CA 1
ATOM 756 C C . VAL A 1 94 ? 5.272 -6.145 -0.948 1.00 93.75 94 VAL A C 1
ATOM 758 O O . VAL A 1 94 ? 5.949 -6.325 -1.957 1.00 93.75 94 VAL A O 1
ATOM 761 N N . THR A 1 95 ? 4.545 -7.111 -0.382 1.00 94.69 95 THR A N 1
ATOM 762 C CA . THR A 1 95 ? 4.447 -8.464 -0.950 1.00 94.69 95 THR A CA 1
ATOM 763 C C . THR A 1 95 ? 3.897 -8.410 -2.369 1.00 94.69 95 THR A C 1
ATOM 765 O O . THR A 1 95 ? 4.576 -8.825 -3.300 1.00 94.69 95 THR A O 1
ATOM 768 N N . VAL A 1 96 ? 2.739 -7.776 -2.550 1.00 95.69 96 VAL A N 1
ATOM 769 C CA . VAL A 1 96 ? 2.097 -7.672 -3.867 1.00 95.69 96 VAL A CA 1
ATOM 770 C C . VAL A 1 96 ? 2.958 -6.879 -4.846 1.00 95.69 96 VAL A C 1
ATOM 772 O O . VAL A 1 96 ? 3.063 -7.236 -6.009 1.00 95.69 96 VAL A O 1
ATOM 775 N N . TYR A 1 97 ? 3.639 -5.827 -4.395 1.00 93.50 97 TYR A N 1
ATOM 776 C CA . TYR A 1 97 ? 4.539 -5.069 -5.261 1.00 93.50 97 TYR A CA 1
ATOM 777 C C . TYR A 1 97 ? 5.686 -5.917 -5.799 1.00 93.50 97 TYR A C 1
ATOM 779 O O . TYR A 1 97 ? 6.028 -5.767 -6.965 1.00 93.50 97 TYR A O 1
ATOM 787 N N . LYS A 1 98 ? 6.252 -6.828 -4.996 1.00 91.56 9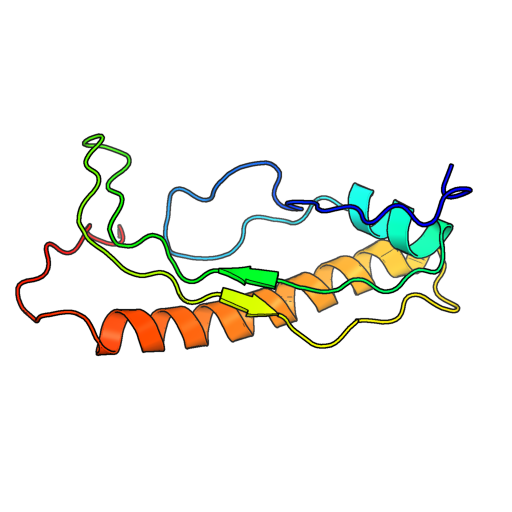8 LYS A N 1
ATOM 788 C CA . LYS A 1 98 ? 7.276 -7.768 -5.478 1.00 91.56 98 LYS A CA 1
ATOM 789 C C . LYS A 1 98 ? 6.724 -8.697 -6.557 1.00 91.56 98 LYS A C 1
ATOM 791 O O . LYS A 1 98 ? 7.414 -8.914 -7.551 1.00 91.56 98 LYS A O 1
ATOM 796 N N . ASP A 1 99 ? 5.497 -9.178 -6.394 1.00 93.12 99 ASP A N 1
ATOM 797 C CA . ASP A 1 99 ? 4.833 -10.021 -7.393 1.00 93.12 99 ASP A CA 1
ATOM 798 C C . ASP A 1 99 ? 4.602 -9.231 -8.691 1.00 93.12 99 ASP A C 1
ATOM 800 O O . ASP A 1 99 ? 4.985 -9.675 -9.773 1.00 93.12 99 ASP A O 1
ATOM 804 N N . LEU A 1 100 ? 4.106 -7.993 -8.581 1.00 92.50 100 LEU A N 1
ATOM 805 C CA . LEU A 1 100 ? 3.926 -7.103 -9.729 1.00 92.50 100 LEU A CA 1
ATOM 806 C C . LEU A 1 100 ? 5.256 -6.741 -10.403 1.00 92.50 100 LEU A C 1
ATOM 808 O O . LEU A 1 100 ? 5.294 -6.611 -11.623 1.00 92.50 100 LEU A O 1
ATOM 812 N N . CYS A 1 101 ? 6.353 -6.582 -9.649 1.00 88.81 101 CYS A N 1
ATOM 813 C CA . CYS A 1 101 ? 7.692 -6.390 -10.214 1.00 88.81 101 CYS A CA 1
ATOM 814 C C . CYS A 1 101 ? 8.081 -7.570 -11.105 1.00 88.81 101 CYS A C 1
ATOM 816 O O . CYS A 1 101 ? 8.570 -7.360 -12.214 1.00 88.81 101 CYS A O 1
ATOM 818 N N . GLN A 1 102 ? 7.886 -8.798 -10.621 1.00 88.56 102 GLN A N 1
ATOM 819 C CA . GLN A 1 102 ? 8.187 -10.011 -11.381 1.00 88.56 102 GLN A CA 1
ATOM 820 C C . GLN A 1 102 ? 7.305 -10.106 -12.628 1.00 88.56 102 GLN A C 1
ATOM 822 O O . GLN A 1 102 ? 7.821 -10.358 -13.713 1.00 88.56 102 GLN A O 1
ATOM 827 N N . GLU A 1 103 ? 6.009 -9.814 -12.502 1.00 90.44 103 GLU A N 1
ATOM 828 C CA . GLU A 1 103 ? 5.069 -9.828 -13.625 1.00 90.44 103 GLU A CA 1
ATOM 829 C C . GLU A 1 103 ? 5.476 -8.837 -14.721 1.00 90.44 103 GLU A C 1
ATOM 831 O O . GLU A 1 103 ? 5.613 -9.222 -15.885 1.00 90.44 103 GLU A O 1
ATOM 836 N N . VAL A 1 104 ? 5.719 -7.567 -14.375 1.00 89.31 104 VAL A N 1
ATOM 837 C CA . VAL A 1 104 ? 6.061 -6.570 -15.399 1.00 89.31 104 VAL A CA 1
ATOM 838 C C . VAL A 1 104 ? 7.426 -6.837 -16.017 1.00 89.31 104 VAL A C 1
ATOM 840 O O . VAL A 1 104 ? 7.572 -6.635 -17.216 1.00 89.31 104 VAL A O 1
ATOM 843 N N . THR A 1 105 ? 8.408 -7.314 -15.241 1.00 83.62 105 THR A N 1
ATOM 844 C CA . THR A 1 105 ? 9.763 -7.592 -15.750 1.00 83.62 105 THR A CA 1
ATOM 845 C C . THR A 1 105 ? 9.819 -8.832 -16.636 1.00 83.62 105 THR A C 1
ATOM 847 O O . THR A 1 105 ? 10.514 -8.799 -17.649 1.00 83.62 105 THR A O 1
ATOM 850 N N . ALA A 1 106 ? 9.056 -9.884 -16.323 1.00 86.25 106 ALA A N 1
ATOM 851 C CA . ALA A 1 106 ? 8.968 -11.091 -17.150 1.00 86.25 106 ALA A CA 1
ATOM 852 C C . ALA A 1 106 ? 8.368 -10.821 -18.542 1.00 86.25 106 ALA A C 1
ATOM 854 O O . ALA A 1 106 ? 8.677 -11.529 -19.496 1.00 86.25 106 ALA A O 1
ATOM 855 N N . ASN A 1 107 ? 7.537 -9.783 -18.663 1.00 83.81 107 ASN A N 1
ATOM 856 C CA . ASN A 1 107 ? 6.904 -9.376 -19.916 1.00 83.81 107 ASN A CA 1
ATOM 857 C C . ASN A 1 107 ? 7.702 -8.312 -20.698 1.00 83.81 107 ASN A C 1
ATOM 859 O O . ASN A 1 107 ? 7.217 -7.815 -21.720 1.00 83.81 107 ASN A O 1
ATOM 863 N N . LEU A 1 108 ? 8.901 -7.919 -20.243 1.00 84.19 108 LEU A N 1
ATOM 864 C CA . LEU A 1 108 ? 9.725 -6.952 -20.975 1.00 84.19 108 LEU A CA 1
ATOM 865 C C . LEU A 1 108 ? 10.481 -7.609 -22.136 1.00 84.19 108 LEU A C 1
ATOM 867 O O . LEU A 1 108 ? 11.017 -8.706 -21.979 1.00 84.19 108 LEU A O 1
ATOM 871 N N . PRO A 1 109 ? 10.605 -6.912 -23.281 1.00 82.50 109 PRO A N 1
ATOM 872 C CA . PRO A 1 109 ? 11.555 -7.288 -24.319 1.00 82.50 109 PRO A CA 1
ATOM 873 C C . PRO A 1 109 ? 12.979 -7.398 -23.761 1.00 82.50 109 PRO A C 1
ATOM 875 O O . PRO A 1 109 ? 13.386 -6.594 -22.920 1.00 82.50 109 PRO A O 1
ATOM 878 N N . SER A 1 110 ? 13.763 -8.353 -24.264 1.00 79.06 110 SER A N 1
ATOM 879 C CA . SER A 1 110 ? 15.160 -8.555 -23.846 1.00 79.06 110 SER A CA 1
ATOM 880 C C . SER A 1 110 ? 16.073 -7.365 -24.156 1.00 79.06 110 SER A C 1
ATOM 882 O O . SER A 1 110 ? 17.137 -7.232 -23.561 1.00 79.06 110 SER A O 1
ATOM 884 N N . ASP A 1 111 ? 15.676 -6.518 -25.103 1.00 80.62 111 ASP A N 1
ATOM 885 C CA . ASP A 1 111 ? 16.362 -5.293 -25.511 1.00 80.62 111 ASP A CA 1
ATOM 886 C C . ASP A 1 111 ? 15.774 -4.029 -24.859 1.00 80.62 111 ASP A C 1
ATOM 888 O O . ASP A 1 111 ? 16.188 -2.914 -25.191 1.00 80.62 111 ASP A O 1
ATOM 892 N N . TYR A 1 112 ? 14.821 -4.170 -23.924 1.00 78.12 112 TYR A N 1
ATOM 893 C CA . TYR A 1 112 ? 14.255 -3.017 -23.235 1.00 78.12 112 TYR A CA 1
ATOM 894 C C . TYR A 1 112 ? 15.373 -2.265 -22.505 1.00 78.12 112 TYR A C 1
ATOM 896 O O . TYR A 1 112 ? 16.157 -2.892 -21.788 1.00 78.12 112 TYR A O 1
ATOM 904 N N . PRO A 1 113 ? 15.465 -0.928 -22.638 1.00 72.94 113 PRO A N 1
ATOM 905 C CA . PRO A 1 113 ? 16.513 -0.163 -21.990 1.00 72.94 113 PRO A CA 1
ATOM 906 C C . PRO A 1 113 ? 16.333 -0.280 -20.481 1.00 72.94 113 PRO A C 1
ATOM 908 O O . PRO A 1 113 ? 15.526 0.435 -19.884 1.00 72.94 113 PRO A O 1
ATOM 911 N N . HIS A 1 114 ? 17.075 -1.198 -19.861 1.00 63.38 114 HIS A N 1
ATOM 912 C CA . HIS A 1 114 ? 17.098 -1.335 -18.420 1.00 63.38 114 HIS A CA 1
ATOM 913 C C . HIS A 1 114 ? 17.572 0.007 -17.863 1.00 63.38 114 HIS A C 1
ATOM 915 O O . HIS A 1 114 ? 18.743 0.383 -17.975 1.00 63.38 114 HIS A O 1
ATOM 921 N N . THR A 1 115 ? 16.654 0.763 -17.266 1.00 57.34 115 THR A N 1
ATOM 922 C CA . THR A 1 115 ? 17.018 1.710 -16.224 1.00 57.34 115 THR A CA 1
ATOM 923 C C . THR A 1 115 ? 17.758 0.859 -15.207 1.00 57.34 115 THR A C 1
ATOM 925 O O . THR A 1 115 ? 17.138 0.025 -14.557 1.00 57.34 115 THR A O 1
ATOM 928 N N . LYS A 1 116 ? 19.098 0.944 -15.177 1.00 49.69 116 LYS A N 1
ATOM 929 C CA . LYS A 1 116 ? 19.915 0.194 -14.219 1.00 49.69 116 LYS A CA 1
ATOM 930 C C . LYS A 1 116 ? 19.272 0.404 -12.850 1.00 49.69 116 LYS A C 1
ATOM 932 O O . LYS A 1 116 ? 19.318 1.517 -12.330 1.00 49.69 116 LYS A O 1
ATOM 937 N N . MET A 1 117 ? 18.600 -0.620 -12.319 1.00 48.34 117 MET A N 1
ATOM 938 C CA . MET A 1 117 ? 18.141 -0.601 -10.938 1.00 48.34 117 MET A CA 1
ATOM 939 C C . MET A 1 117 ? 19.433 -0.573 -10.130 1.00 48.34 117 MET A C 1
ATOM 941 O O . MET A 1 117 ? 20.186 -1.540 -10.155 1.00 48.34 117 MET A O 1
ATOM 945 N N . GLY A 1 118 ? 19.768 0.612 -9.617 1.00 41.56 118 GLY A N 1
ATOM 946 C CA . GLY A 1 118 ? 21.093 0.933 -9.098 1.00 41.56 118 GLY A CA 1
ATOM 947 C C . GLY A 1 118 ? 21.591 -0.074 -8.062 1.00 41.56 118 GLY A C 1
ATOM 948 O O . GLY A 1 118 ? 20.807 -0.570 -7.253 1.00 41.56 118 GLY A O 1
ATOM 949 N N . HIS A 1 119 ? 22.895 -0.347 -8.149 1.00 32.75 119 HIS A N 1
ATOM 950 C CA . HIS A 1 119 ? 23.727 -0.918 -7.090 1.00 32.75 119 HIS A CA 1
ATOM 951 C C . HIS A 1 119 ? 23.742 -0.019 -5.852 1.00 32.75 119 HIS A C 1
ATOM 953 O O . HIS A 1 119 ? 23.671 1.220 -6.037 1.00 32.75 119 HIS A O 1
#

Organism: Parnassius apollo (NCBI:txid110799)

pLDDT: mean 87.0, std 13.36, range [32.75, 97.88]

Foldseek 3Di:
DPPDVDDDDDDQLPDDDLFQPARHQGHLVVLQVCLVVQHWDKAKEKEDLQQADPVVRGHHDFDIDIDIDDTHTNHPPDPVCSVVVSVVSRVVRRVVRVVSNCVRVVPDDPPPPGPPSDD

Sequence (119 aa):
MVKEKTKIWVFPEGTRNKHCTSFLPFKKGAFNMAIAAQVPVIPVVFSPYYFINYEKSIFNKGHIVIQCLDPIPTKGLNLDDVEKLTNQVREKMVTVYKDLCQEVTANLPSDYPHTKMGH

InterPro domains:
  IPR002123 Phospholipid/glycerol acyltransferase [PF01553] (2-47)

Radius of gyration: 16.76 Å; chains: 1; bounding box: 44×26×46 Å

Secondary structure (DSSP, 8-state):
---S-------TTSS--SSTT-PPPPPTHHHHHHHHTT--B--EEE---TTEETTTTEE------EEEPPPB--TT--GGGHHHHHHHHHHHHHHHHHHHHHHHHHTS-TTS-------